Protein AF-A0AAV4NK19-F1 (afdb_monomer_lite)

Organism: Caerostris extrusa (NCBI:txid172846)

Secondary structure (DSSP, 8-state):
------PPP--EE-TTT--EESSHHHHHHHHHHH-TT-SEE-TTT--EESSHHHHHHHHHHHH----EE-TTT--EES-GGG----

Foldseek 3Di:
DDDDPDDDDDWQAAPVVGDTDPDLVVQLVCLVVPVVPAPAADSRRRHGDNDVVVNVLVVCVVVVDQPDAAPVPRDGHSDPVVPPHD

pLDDT: mean 72.38, std 11.73, range [31.77, 84.94]

Sequence (86 aa):
MSASNSFPTKVWKCYVCGRIFANLEQSKGHCYQQHRNLPYVCDLWGRAMKDFSNFKRHQLIHTGERPHFCRHCGKAFARKDKLNDP

InterPro domains:
  IPR013087 Zinc finger C2H2-type [PF00096] (68-84)
  IPR013087 Zinc finger C2H2-type [PS50157] (40-67)
  IPR036236 Zinc finger C2H2 superfamily [SSF57667] (39-83)

Structure (mmCIF, N/CA/C/O backbone):
data_AF-A0AAV4NK19-F1
#
_entry.id   AF-A0AAV4NK19-F1
#
loop_
_atom_site.group_PDB
_atom_site.id
_atom_site.type_symbol
_atom_site.label_atom_id
_atom_site.label_alt_id
_atom_site.label_comp_id
_atom_site.label_asym_id
_atom_site.label_entity_id
_atom_site.label_seq_id
_atom_site.pdbx_PDB_ins_code
_atom_site.Cartn_x
_atom_site.Cartn_y
_atom_site.Cartn_z
_atom_site.occupancy
_atom_site.B_iso_or_equiv
_atom_site.auth_seq_id
_atom_site.auth_comp_id
_atom_site.auth_asym_id
_atom_site.auth_atom_id
_atom_site.pdbx_PDB_model_num
ATOM 1 N N . MET A 1 1 ? -0.286 22.724 29.239 1.00 42.22 1 MET A N 1
ATOM 2 C CA . MET A 1 1 ? -1.224 22.098 28.286 1.00 42.22 1 MET A CA 1
ATOM 3 C C . MET A 1 1 ? -1.033 22.768 26.936 1.00 42.22 1 MET A C 1
ATOM 5 O O . MET A 1 1 ? -1.554 23.857 26.769 1.00 42.22 1 MET A O 1
ATOM 9 N N . SER A 1 2 ? -0.280 22.164 26.013 1.00 31.77 2 SER A N 1
ATOM 10 C CA . SER A 1 2 ? -0.252 22.598 24.607 1.00 31.77 2 SER A CA 1
ATOM 11 C C . SER A 1 2 ? 0.011 21.380 23.732 1.00 31.77 2 SER A C 1
ATOM 13 O O . SER A 1 2 ? 1.096 20.804 23.759 1.00 31.77 2 SER A O 1
ATOM 15 N N . ALA A 1 3 ? -1.031 20.957 23.026 1.00 42.28 3 ALA A N 1
ATOM 16 C CA . ALA A 1 3 ? -0.977 19.931 22.007 1.00 42.28 3 ALA A CA 1
ATOM 17 C C . ALA A 1 3 ? -0.399 20.530 20.720 1.00 42.28 3 ALA A C 1
ATOM 19 O O . ALA A 1 3 ? -0.915 21.528 20.227 1.00 42.28 3 ALA A O 1
ATOM 20 N N . SER A 1 4 ? 0.612 19.873 20.156 1.00 37.75 4 SER A N 1
ATOM 21 C CA . SER A 1 4 ? 0.999 20.041 18.756 1.00 37.75 4 SER A CA 1
ATOM 22 C C . SER A 1 4 ? 1.219 18.647 18.188 1.00 37.75 4 SER A C 1
ATOM 24 O O . SER A 1 4 ? 2.260 18.028 18.394 1.00 37.75 4 SER A O 1
ATOM 26 N N . ASN A 1 5 ? 0.176 18.123 17.544 1.00 43.84 5 ASN A N 1
ATOM 27 C CA . ASN A 1 5 ? 0.205 16.873 16.795 1.00 43.84 5 ASN A CA 1
ATOM 28 C C . ASN A 1 5 ? 1.218 17.002 15.650 1.00 43.84 5 ASN A C 1
ATOM 30 O O . ASN A 1 5 ? 0.914 17.562 14.597 1.00 43.84 5 ASN A O 1
ATOM 34 N N . SER A 1 6 ? 2.428 16.494 15.867 1.00 38.72 6 SER A N 1
ATOM 35 C CA . SER A 1 6 ? 3.466 16.389 14.846 1.00 38.72 6 SER A CA 1
ATOM 36 C C . SER A 1 6 ? 3.062 15.338 13.812 1.00 38.72 6 SER A C 1
ATOM 38 O O . SER A 1 6 ? 3.325 14.147 13.974 1.00 38.72 6 SER A O 1
ATOM 40 N N . PHE A 1 7 ? 2.402 15.774 12.738 1.00 46.19 7 PHE A N 1
ATOM 41 C CA . PHE A 1 7 ? 2.303 14.984 11.513 1.00 46.19 7 PHE A CA 1
ATOM 42 C C . PHE A 1 7 ? 3.725 14.720 10.992 1.00 46.19 7 PHE A C 1
ATOM 44 O O . PHE A 1 7 ? 4.533 15.651 10.947 1.00 46.19 7 PHE A O 1
ATOM 51 N N . PRO A 1 8 ? 4.078 13.482 10.605 1.00 50.94 8 PRO A N 1
ATOM 52 C CA . PRO A 1 8 ? 5.414 13.205 10.108 1.00 50.94 8 PRO A CA 1
ATOM 53 C C . PRO A 1 8 ? 5.612 13.952 8.787 1.00 50.94 8 PRO A C 1
ATOM 55 O O . PRO A 1 8 ? 4.789 13.847 7.874 1.00 50.94 8 PRO A O 1
ATOM 58 N N . THR A 1 9 ? 6.714 14.694 8.674 1.00 56.81 9 THR A N 1
ATOM 59 C CA . THR A 1 9 ? 7.220 15.192 7.393 1.00 56.81 9 THR A CA 1
ATOM 60 C C . THR A 1 9 ? 7.235 14.025 6.408 1.00 56.81 9 THR A C 1
ATOM 62 O O . THR A 1 9 ? 7.816 12.973 6.675 1.00 56.81 9 THR A O 1
ATOM 65 N N . LYS A 1 10 ? 6.507 14.155 5.295 1.00 65.12 10 LYS A N 1
ATOM 66 C CA . LYS A 1 10 ? 6.335 13.069 4.326 1.00 65.12 10 LYS A CA 1
ATOM 67 C C . LYS A 1 10 ? 7.692 12.717 3.711 1.00 65.12 10 LYS A C 1
ATOM 69 O O . LYS A 1 10 ? 8.164 13.395 2.806 1.00 65.12 10 LYS A O 1
ATOM 74 N N . VAL A 1 11 ? 8.320 11.666 4.226 1.00 70.88 11 VAL A N 1
ATOM 75 C CA . VAL A 1 11 ? 9.604 11.142 3.750 1.00 70.88 11 VAL A CA 1
ATOM 76 C C . VAL A 1 11 ? 9.389 10.179 2.591 1.00 70.88 11 VAL A C 1
ATOM 78 O O . VAL A 1 11 ? 8.594 9.242 2.675 1.00 70.88 11 VAL A O 1
ATOM 81 N N . TRP A 1 12 ? 10.135 10.385 1.509 1.00 74.81 12 TRP A N 1
ATOM 82 C CA . TRP A 1 12 ? 10.067 9.549 0.314 1.00 74.81 12 TRP A CA 1
ATOM 83 C C . TRP A 1 12 ? 11.153 8.487 0.387 1.00 74.81 12 TRP A C 1
ATOM 85 O O . TRP A 1 12 ? 12.281 8.693 -0.043 1.00 74.81 12 TRP A O 1
ATOM 95 N N . LYS A 1 13 ? 10.832 7.359 1.015 1.00 70.44 13 LYS A N 1
ATOM 96 C CA . LYS A 1 13 ? 11.768 6.253 1.222 1.00 70.44 13 LYS A CA 1
ATOM 97 C C . LYS A 1 13 ? 11.458 5.102 0.267 1.00 70.44 13 LYS A C 1
ATOM 99 O O . LYS A 1 13 ? 10.333 4.616 0.229 1.00 70.44 13 LYS A O 1
ATOM 104 N N . CYS A 1 14 ? 12.468 4.601 -0.436 1.00 73.25 14 CYS A N 1
ATOM 105 C CA . CYS A 1 14 ? 12.397 3.314 -1.110 1.00 73.25 14 CYS A CA 1
ATOM 106 C C . CYS A 1 14 ? 12.398 2.200 -0.064 1.00 73.25 14 CYS A C 1
ATOM 108 O O . CYS A 1 14 ? 13.349 2.031 0.695 1.00 73.25 14 CYS A O 1
ATOM 110 N N . TYR A 1 15 ? 11.338 1.402 -0.040 1.00 66.38 15 TYR A N 1
ATOM 111 C CA . TYR A 1 15 ? 11.198 0.294 0.907 1.00 66.38 15 TYR A CA 1
ATOM 112 C C . TYR A 1 15 ? 11.840 -1.014 0.430 1.00 66.38 15 TYR A C 1
ATOM 114 O O . TYR A 1 15 ? 11.787 -2.001 1.158 1.00 66.38 15 TYR A O 1
ATOM 122 N N . VAL A 1 16 ? 12.429 -1.030 -0.771 1.00 67.19 16 VAL A N 1
ATOM 123 C CA . VAL A 1 16 ? 13.181 -2.184 -1.286 1.00 67.19 16 VAL A CA 1
ATOM 124 C C . VAL A 1 16 ? 14.629 -2.135 -0.797 1.00 67.19 16 VAL A C 1
ATOM 126 O O . VAL A 1 16 ? 15.104 -3.100 -0.213 1.00 67.19 16 VAL A O 1
ATOM 129 N N . CYS A 1 17 ? 15.310 -0.996 -0.958 1.00 73.62 17 CYS A N 1
ATOM 130 C CA . CYS A 1 17 ? 16.709 -0.821 -0.542 1.00 73.62 17 CYS A CA 1
ATOM 131 C C . CYS A 1 17 ? 16.903 0.160 0.627 1.00 73.62 17 CYS A C 1
ATOM 133 O O . CYS A 1 17 ? 18.025 0.408 1.053 1.00 73.62 17 CYS A O 1
ATOM 135 N N . GLY A 1 18 ? 15.826 0.754 1.145 1.00 73.19 18 GLY A N 1
ATOM 136 C CA . GLY A 1 18 ? 15.871 1.663 2.291 1.00 73.19 18 GLY A CA 1
ATOM 137 C C . GLY A 1 18 ? 16.312 3.097 1.980 1.00 73.19 18 GLY A C 1
ATOM 138 O O . GLY A 1 18 ? 16.334 3.909 2.904 1.00 73.19 18 GLY A O 1
ATOM 139 N N . ARG A 1 19 ? 16.640 3.432 0.723 1.00 82.62 19 ARG A N 1
ATOM 140 C CA . ARG A 1 19 ? 17.110 4.775 0.335 1.00 82.62 19 ARG A CA 1
ATOM 141 C C . ARG A 1 19 ? 16.061 5.846 0.599 1.00 82.62 19 ARG A C 1
ATOM 143 O O . ARG A 1 19 ? 14.882 5.624 0.349 1.00 82.62 19 ARG A O 1
ATOM 150 N N . ILE A 1 20 ? 16.502 7.013 1.048 1.00 81.00 20 ILE A N 1
ATOM 151 C CA . ILE A 1 20 ? 15.644 8.174 1.287 1.00 81.00 20 ILE A CA 1
ATOM 152 C C . ILE A 1 20 ? 15.879 9.185 0.167 1.00 81.00 20 ILE A C 1
ATOM 154 O O . ILE A 1 20 ? 17.015 9.408 -0.246 1.00 81.00 20 ILE A O 1
ATOM 158 N N . PHE A 1 21 ? 14.795 9.774 -0.319 1.00 82.56 21 PHE A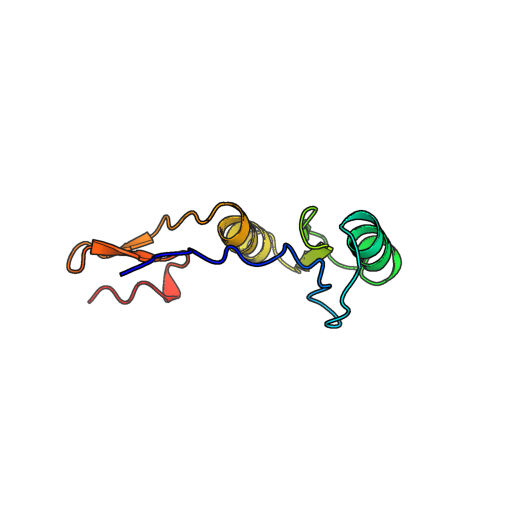 N 1
ATOM 159 C CA . PHE A 1 21 ? 14.766 10.762 -1.384 1.00 82.56 21 PHE A CA 1
ATOM 160 C C . PHE A 1 21 ? 14.137 12.057 -0.884 1.00 82.56 21 PHE A C 1
ATOM 162 O O . PHE A 1 21 ? 13.294 12.055 0.019 1.00 82.56 21 PHE A O 1
ATOM 169 N N . ALA A 1 22 ? 14.529 13.164 -1.512 1.00 82.00 22 ALA A N 1
ATOM 170 C CA . ALA A 1 22 ? 14.003 14.483 -1.185 1.00 82.00 22 ALA A CA 1
ATOM 171 C C . ALA A 1 22 ? 12.532 14.645 -1.612 1.00 82.00 22 ALA A C 1
ATOM 173 O O . ALA A 1 22 ? 11.786 15.395 -0.989 1.00 82.00 22 ALA A O 1
ATOM 174 N N . ASN A 1 23 ? 12.097 13.936 -2.661 1.00 78.31 23 ASN A N 1
ATOM 175 C CA . ASN A 1 23 ? 10.735 14.013 -3.190 1.00 78.31 23 ASN A CA 1
ATOM 176 C C . ASN A 1 23 ? 10.250 12.681 -3.808 1.00 78.31 23 ASN A C 1
ATOM 178 O O . ASN A 1 23 ? 11.019 11.730 -3.987 1.00 78.31 23 ASN A O 1
ATOM 182 N N . LEU A 1 24 ? 8.952 12.626 -4.137 1.00 75.50 24 LEU A N 1
ATOM 183 C CA . LEU A 1 24 ? 8.296 11.457 -4.732 1.00 75.50 24 LEU A CA 1
ATOM 184 C C . LEU A 1 24 ? 8.868 11.087 -6.097 1.00 75.50 24 LEU A C 1
ATOM 186 O O . LEU A 1 24 ? 9.015 9.906 -6.386 1.00 75.50 24 LEU A O 1
ATOM 190 N N . GLU A 1 25 ? 9.158 12.072 -6.941 1.00 81.06 25 GLU A N 1
ATOM 191 C CA . GLU A 1 25 ? 9.593 11.839 -8.318 1.00 81.06 25 GLU A CA 1
ATOM 192 C C . GLU A 1 25 ? 10.934 11.106 -8.356 1.00 81.06 25 GLU A C 1
ATOM 194 O O . GLU A 1 25 ? 11.073 10.096 -9.046 1.00 81.06 25 GLU A O 1
ATOM 199 N N . GLN A 1 26 ? 11.872 11.520 -7.502 1.00 81.56 26 GLN A N 1
ATOM 200 C CA . GLN A 1 26 ? 13.154 10.842 -7.329 1.00 81.56 26 GLN A CA 1
ATOM 201 C C . GLN A 1 26 ? 12.977 9.410 -6.804 1.00 81.56 26 GLN A C 1
ATOM 203 O O . GLN A 1 26 ? 13.612 8.481 -7.306 1.00 81.56 26 GLN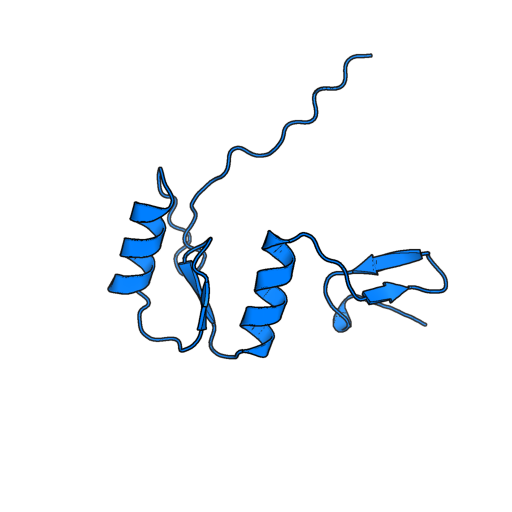 A O 1
ATOM 208 N N . SER A 1 27 ? 12.079 9.205 -5.834 1.00 77.88 27 SER A N 1
ATOM 209 C CA . SER A 1 27 ? 11.787 7.866 -5.307 1.00 77.88 27 SER A CA 1
ATOM 210 C C . SER A 1 27 ? 11.101 6.963 -6.341 1.00 77.88 27 SER A C 1
ATOM 212 O O . SER A 1 27 ? 11.430 5.781 -6.426 1.00 77.88 27 SER A O 1
ATOM 214 N N . LYS A 1 28 ? 10.162 7.495 -7.133 1.00 73.44 28 LYS A N 1
ATOM 215 C CA . LYS A 1 28 ? 9.481 6.787 -8.229 1.00 73.44 28 LYS A CA 1
ATOM 216 C C . LYS A 1 28 ? 10.458 6.394 -9.325 1.00 73.44 28 LYS A C 1
ATOM 218 O O . LYS A 1 28 ? 10.491 5.226 -9.697 1.00 73.44 28 LYS A O 1
ATOM 223 N N . GLY A 1 29 ? 11.253 7.349 -9.811 1.00 78.12 29 GLY A N 1
ATOM 224 C CA . GLY A 1 29 ? 12.250 7.124 -10.855 1.00 78.12 29 GLY A CA 1
ATOM 225 C C . GLY A 1 29 ? 13.262 6.062 -10.438 1.00 78.12 29 GLY A C 1
ATOM 226 O O . GLY A 1 29 ? 13.512 5.123 -11.191 1.00 78.12 29 GLY A O 1
ATOM 227 N N . HIS A 1 30 ? 13.745 6.130 -9.191 1.00 81.50 30 HIS A N 1
ATOM 228 C CA . HIS A 1 30 ? 14.593 5.088 -8.619 1.00 81.50 30 HIS A CA 1
ATOM 229 C C . HIS A 1 30 ? 13.926 3.709 -8.674 1.00 81.50 30 HIS A C 1
ATOM 231 O O . HIS A 1 30 ? 14.532 2.767 -9.175 1.00 81.50 30 HIS A O 1
ATOM 237 N N . CYS A 1 31 ? 12.689 3.571 -8.189 1.00 74.69 31 CYS A N 1
ATOM 238 C CA . CYS A 1 31 ? 12.029 2.268 -8.154 1.00 74.69 31 CYS A CA 1
ATOM 239 C C . CYS A 1 31 ? 11.669 1.734 -9.543 1.00 74.69 31 CYS A C 1
ATOM 241 O O . CYS A 1 31 ? 11.819 0.540 -9.788 1.00 74.69 31 CYS A O 1
ATOM 243 N N . TYR A 1 32 ? 11.256 2.608 -10.460 1.00 73.56 32 TYR A N 1
ATOM 244 C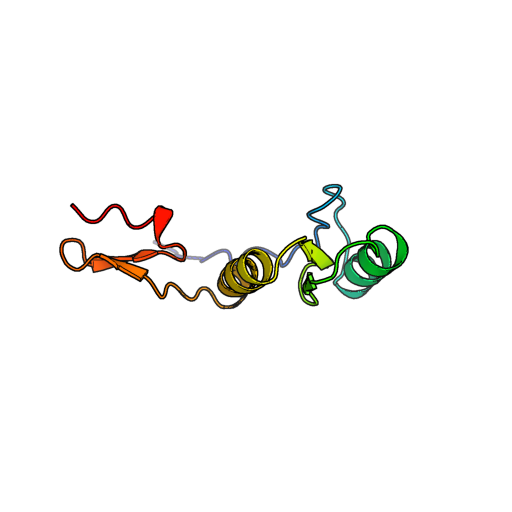 CA . TYR A 1 32 ? 10.956 2.241 -11.840 1.00 73.56 32 TYR A CA 1
ATOM 245 C C . TYR A 1 32 ? 12.196 1.746 -12.592 1.00 73.56 32 TYR A C 1
ATOM 247 O O . TYR A 1 32 ? 12.110 0.788 -13.354 1.00 73.56 32 TYR A O 1
ATOM 255 N N . GLN A 1 33 ? 13.353 2.375 -12.369 1.00 77.31 33 GLN A N 1
ATOM 256 C CA . GLN A 1 33 ? 14.597 2.016 -13.054 1.00 77.31 33 GLN A CA 1
ATOM 257 C C . GLN A 1 33 ? 15.343 0.855 -12.384 1.00 77.31 33 GLN A C 1
ATOM 259 O O . GLN A 1 33 ? 15.942 0.044 -13.079 1.00 77.31 33 GLN A O 1
ATOM 264 N N . GLN A 1 34 ? 15.319 0.769 -11.051 1.00 71.12 34 GLN A N 1
ATOM 265 C CA . GLN A 1 34 ? 16.162 -0.159 -10.282 1.00 71.12 34 GLN A CA 1
ATOM 266 C C . GLN A 1 34 ? 15.405 -1.382 -9.744 1.00 71.12 34 GLN A C 1
ATOM 268 O O . GLN A 1 34 ? 16.030 -2.38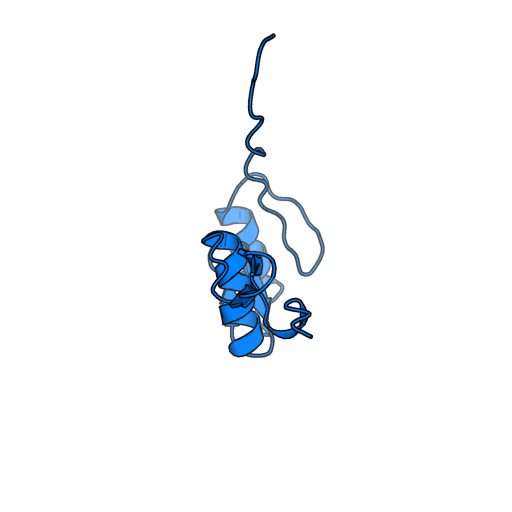5 -9.420 1.00 71.12 34 GLN A O 1
ATOM 273 N N . HIS A 1 35 ? 14.069 -1.330 -9.664 1.00 71.38 35 HIS A N 1
ATOM 274 C CA . HIS A 1 35 ? 13.232 -2.394 -9.081 1.00 71.38 35 HIS A CA 1
ATOM 275 C C . HIS A 1 35 ? 12.104 -2.856 -10.022 1.00 71.38 35 HIS A C 1
ATOM 277 O O . HIS A 1 35 ? 11.101 -3.397 -9.559 1.00 71.38 35 HIS A O 1
ATOM 283 N N . ARG A 1 36 ? 12.262 -2.682 -11.345 1.00 66.56 36 ARG A N 1
ATOM 284 C CA . ARG A 1 36 ? 11.263 -2.941 -12.414 1.00 66.56 36 ARG A CA 1
ATOM 285 C C . ARG A 1 36 ? 10.760 -4.396 -12.539 1.00 66.56 36 ARG A C 1
ATOM 287 O O . ARG A 1 36 ? 10.006 -4.703 -13.453 1.00 66.56 36 ARG A O 1
ATOM 294 N N . ASN A 1 37 ? 11.161 -5.291 -11.640 1.00 66.38 37 ASN A N 1
ATOM 295 C CA . ASN A 1 37 ? 10.955 -6.738 -11.748 1.00 66.38 37 ASN A CA 1
ATOM 296 C C . ASN A 1 37 ? 9.705 -7.276 -11.038 1.00 66.38 37 ASN A C 1
ATOM 298 O O . ASN A 1 37 ? 9.570 -8.490 -10.908 1.00 66.38 37 ASN A O 1
ATOM 302 N N . LEU A 1 38 ? 8.796 -6.424 -10.554 1.00 67.56 38 LEU A N 1
ATOM 303 C CA . LEU A 1 38 ? 7.604 -6.899 -9.846 1.00 67.56 38 LEU A CA 1
ATOM 304 C C . LEU A 1 38 ? 6.307 -6.345 -10.455 1.00 67.56 38 LEU A C 1
ATOM 306 O O . LEU A 1 38 ? 6.246 -5.158 -10.778 1.00 67.56 38 LEU A O 1
ATOM 310 N N . PRO A 1 39 ? 5.259 -7.183 -10.567 1.00 70.75 39 PRO A N 1
ATOM 311 C CA . PRO A 1 39 ? 4.030 -6.854 -11.289 1.00 70.75 39 PRO A CA 1
ATOM 312 C C . PRO A 1 39 ? 3.179 -5.764 -10.622 1.00 70.75 39 PRO A C 1
ATOM 314 O O . PRO A 1 39 ? 2.368 -5.136 -11.296 1.00 70.75 39 PRO A O 1
ATOM 317 N N . TYR A 1 40 ? 3.353 -5.511 -9.319 1.00 75.44 40 TYR A N 1
ATOM 318 C CA . TYR A 1 40 ? 2.549 -4.537 -8.576 1.00 75.44 40 TYR A CA 1
ATOM 319 C C . TYR A 1 40 ? 3.428 -3.494 -7.885 1.00 75.44 40 TYR A C 1
ATOM 321 O O . TYR A 1 40 ? 3.976 -3.740 -6.805 1.00 75.44 40 TYR A O 1
ATOM 329 N N . VAL A 1 41 ? 3.551 -2.316 -8.499 1.00 71.75 41 VAL A N 1
ATOM 330 C CA . VAL A 1 41 ? 4.352 -1.193 -7.991 1.00 71.75 41 VAL A CA 1
ATOM 331 C C . VAL A 1 41 ? 3.439 -0.118 -7.421 1.00 71.75 41 VAL A C 1
ATOM 333 O O . VAL A 1 41 ? 2.487 0.317 -8.053 1.00 71.75 41 VAL A O 1
ATOM 336 N N . CYS A 1 42 ? 3.709 0.303 -6.190 1.00 74.19 42 CYS A N 1
ATOM 337 C CA . CYS A 1 42 ? 2.983 1.385 -5.551 1.00 74.19 42 CYS A CA 1
ATOM 338 C C . CYS A 1 42 ? 3.429 2.741 -6.087 1.00 74.19 42 CYS A C 1
ATOM 340 O O . CYS A 1 42 ? 4.570 3.145 -5.880 1.00 74.19 42 CYS A O 1
ATOM 342 N N . ASP A 1 43 ? 2.489 3.496 -6.644 1.00 66.94 43 ASP A N 1
ATOM 343 C CA . ASP A 1 43 ? 2.744 4.835 -7.176 1.00 66.94 43 ASP A CA 1
ATOM 344 C C . ASP A 1 43 ? 2.965 5.905 -6.100 1.00 66.94 43 ASP A C 1
ATOM 346 O O . ASP A 1 43 ? 3.358 7.019 -6.412 1.00 66.94 43 ASP A O 1
ATOM 350 N N . LEU A 1 44 ? 2.718 5.622 -4.823 1.00 67.00 44 LEU A N 1
ATOM 351 C CA . LEU A 1 44 ? 2.918 6.601 -3.748 1.00 67.00 44 LEU A CA 1
ATOM 352 C C . LEU A 1 44 ? 4.263 6.435 -3.040 1.00 67.00 44 LEU A C 1
ATOM 354 O O . LEU A 1 44 ? 4.857 7.431 -2.650 1.00 67.00 44 LEU A O 1
ATOM 358 N N . TRP A 1 45 ? 4.773 5.210 -2.891 1.00 67.69 45 TRP A N 1
ATOM 359 C CA . TRP A 1 45 ? 6.054 4.951 -2.207 1.00 67.69 45 TRP A CA 1
ATOM 360 C C . TRP A 1 45 ? 7.056 4.155 -3.053 1.00 67.69 45 TRP A C 1
ATOM 362 O O . TRP A 1 45 ? 8.109 3.760 -2.559 1.00 67.69 45 TRP A O 1
ATOM 372 N N . GLY A 1 46 ? 6.737 3.866 -4.316 1.00 65.00 46 GLY A N 1
ATOM 373 C CA . GLY A 1 46 ? 7.591 3.077 -5.207 1.00 65.00 46 GLY A CA 1
ATOM 374 C C . GLY A 1 46 ? 7.803 1.637 -4.733 1.00 65.00 46 GLY A C 1
ATOM 375 O O . GLY A 1 46 ? 8.746 0.979 -5.163 1.00 65.00 46 GLY A O 1
ATOM 376 N N . ARG A 1 47 ? 6.981 1.131 -3.801 1.00 70.94 47 ARG A N 1
ATOM 377 C CA . ARG A 1 47 ? 7.134 -0.228 -3.274 1.00 70.94 47 ARG A CA 1
ATOM 378 C C . ARG A 1 47 ? 6.622 -1.235 -4.288 1.00 70.94 47 ARG A C 1
ATOM 380 O O . ARG A 1 47 ? 5.446 -1.225 -4.630 1.00 70.94 47 ARG A O 1
ATOM 387 N N . ALA A 1 48 ? 7.495 -2.138 -4.686 1.00 72.19 48 ALA A N 1
ATOM 388 C CA . ALA A 1 48 ? 7.196 -3.196 -5.624 1.00 72.19 48 ALA A CA 1
ATOM 389 C C . ALA A 1 48 ? 6.863 -4.491 -4.847 1.00 72.19 48 ALA A C 1
ATOM 391 O O . ALA A 1 48 ? 7.514 -4.811 -3.849 1.00 72.19 48 ALA A O 1
ATOM 392 N N . MET A 1 49 ? 5.795 -5.196 -5.223 1.00 77.56 49 MET A N 1
ATOM 393 C CA . MET A 1 49 ? 5.304 -6.404 -4.546 1.00 77.56 49 MET A CA 1
ATOM 394 C C . MET A 1 49 ? 5.050 -7.527 -5.545 1.00 77.56 49 MET A C 1
ATOM 396 O O . MET A 1 49 ? 4.601 -7.293 -6.663 1.00 77.56 49 MET A O 1
ATOM 400 N N . LYS A 1 50 ? 5.317 -8.758 -5.101 1.00 76.94 50 LYS A N 1
ATOM 401 C CA . LYS A 1 50 ? 5.170 -9.972 -5.913 1.00 76.94 50 LYS A CA 1
ATOM 402 C C . LYS A 1 50 ? 3.716 -10.384 -6.179 1.00 76.94 50 LYS A C 1
ATOM 404 O O . LYS A 1 50 ? 3.445 -10.935 -7.233 1.00 76.94 50 LYS A O 1
ATOM 409 N N . ASP A 1 51 ? 2.790 -10.053 -5.273 1.00 80.56 51 ASP A N 1
ATOM 410 C CA . ASP A 1 51 ? 1.384 -10.476 -5.354 1.00 80.56 51 ASP A CA 1
ATOM 411 C C . ASP A 1 51 ? 0.423 -9.295 -5.168 1.00 80.56 51 ASP A C 1
ATOM 413 O O . ASP A 1 51 ? 0.665 -8.408 -4.337 1.00 80.56 51 ASP A O 1
ATOM 417 N N . PHE A 1 52 ? -0.728 -9.344 -5.845 1.00 80.56 52 PHE A N 1
ATOM 418 C CA . PHE A 1 52 ? -1.767 -8.316 -5.752 1.00 80.56 52 PHE A CA 1
ATOM 419 C C . PHE A 1 52 ? -2.328 -8.168 -4.333 1.00 80.56 52 PHE A C 1
ATOM 421 O O . PHE A 1 52 ? -2.526 -7.054 -3.860 1.00 80.56 52 PHE A O 1
ATOM 428 N N . SER A 1 53 ? -2.526 -9.270 -3.601 1.00 84.06 53 SER A N 1
ATOM 429 C CA . SER A 1 53 ? -3.035 -9.239 -2.219 1.00 84.06 53 SER A CA 1
ATOM 430 C C . SER A 1 53 ? -2.099 -8.480 -1.275 1.00 84.06 53 SER A C 1
ATOM 432 O O . SER A 1 53 ? -2.544 -7.740 -0.395 1.00 84.06 53 SER A O 1
ATOM 434 N N . ASN A 1 54 ? -0.785 -8.615 -1.484 1.00 79.62 54 ASN A N 1
ATOM 435 C CA . ASN A 1 54 ? 0.214 -7.833 -0.763 1.00 79.62 54 ASN A CA 1
ATOM 436 C C . ASN A 1 54 ? 0.144 -6.354 -1.152 1.00 79.62 54 ASN A C 1
ATOM 438 O O . ASN A 1 54 ? 0.232 -5.502 -0.265 1.00 79.62 54 ASN A O 1
ATOM 442 N N . PHE A 1 55 ? -0.072 -6.067 -2.438 1.00 82.38 55 PHE A N 1
ATOM 443 C CA . PHE A 1 55 ? -0.245 -4.713 -2.955 1.00 82.38 55 PHE A CA 1
ATOM 444 C C . PHE A 1 55 ? -1.484 -4.007 -2.404 1.00 82.38 55 PHE A C 1
ATOM 446 O O . PHE A 1 55 ? -1.357 -2.939 -1.809 1.00 82.38 55 PHE A O 1
ATOM 453 N N . LYS A 1 56 ? -2.654 -4.641 -2.470 1.00 81.56 56 LYS A N 1
ATOM 454 C CA . LYS A 1 56 ? -3.904 -4.150 -1.872 1.00 81.56 56 LYS A CA 1
ATOM 455 C C . LYS A 1 56 ? -3.758 -3.884 -0.377 1.00 81.56 56 LYS A C 1
ATOM 457 O O . LYS A 1 56 ? -4.144 -2.827 0.107 1.00 81.56 56 LYS A O 1
ATOM 462 N N . ARG A 1 57 ? -3.142 -4.809 0.365 1.00 81.19 57 ARG A N 1
ATOM 463 C CA . ARG A 1 57 ? -2.872 -4.617 1.798 1.00 81.19 57 ARG A CA 1
ATOM 464 C C . ARG A 1 57 ? -1.947 -3.433 2.057 1.00 81.19 57 ARG A C 1
ATOM 466 O O . ARG A 1 57 ? -2.140 -2.696 3.016 1.00 81.19 57 ARG A O 1
ATOM 473 N N . HIS A 1 58 ? -0.921 -3.275 1.234 1.00 82.56 58 HIS A N 1
ATOM 474 C CA . HIS A 1 58 ? -0.029 -2.131 1.318 1.00 82.56 58 HIS A CA 1
ATOM 475 C C . HIS A 1 58 ? -0.769 -0.817 1.044 1.00 82.56 58 HIS A C 1
ATOM 477 O O . HIS A 1 58 ? -0.470 0.175 1.703 1.00 82.56 58 HIS A O 1
ATOM 483 N N . GLN A 1 59 ? -1.761 -0.818 0.147 1.00 78.56 59 GLN A N 1
ATOM 484 C CA . GLN A 1 59 ? -2.546 0.379 -0.141 1.00 78.56 59 GLN A CA 1
ATOM 485 C C . GLN A 1 59 ? -3.321 0.911 1.071 1.00 78.56 59 GLN A C 1
ATOM 487 O O . GLN A 1 59 ? -3.415 2.125 1.234 1.00 78.56 59 GLN A O 1
ATOM 492 N N . LEU A 1 60 ? -3.766 0.024 1.967 1.00 79.12 60 LEU A N 1
ATOM 493 C CA . LEU A 1 60 ? -4.451 0.396 3.213 1.00 79.12 60 LEU A CA 1
ATOM 494 C C . LEU A 1 60 ? -3.590 1.267 4.142 1.00 79.12 60 LEU A C 1
ATOM 496 O O . LEU A 1 60 ? -4.114 2.002 4.970 1.00 79.12 60 LEU A O 1
ATOM 500 N N . ILE A 1 61 ? -2.259 1.207 4.016 1.00 76.25 61 ILE A N 1
ATOM 501 C CA . ILE A 1 61 ? -1.353 2.053 4.804 1.00 76.25 61 ILE A CA 1
ATOM 502 C C . ILE A 1 61 ? -1.415 3.507 4.308 1.00 76.25 61 ILE A C 1
ATOM 504 O O . ILE A 1 61 ? -1.247 4.420 5.110 1.00 76.25 61 ILE A O 1
ATOM 508 N N . HIS A 1 62 ? -1.683 3.740 3.016 1.00 74.50 62 HIS A N 1
ATOM 509 C CA . HIS A 1 62 ? -1.861 5.099 2.482 1.00 74.50 62 HIS A CA 1
ATOM 510 C C . HIS A 1 62 ? -3.184 5.706 2.916 1.00 74.50 62 HIS A C 1
ATOM 512 O O . HIS A 1 62 ? -3.232 6.879 3.267 1.00 74.50 62 HIS A O 1
ATOM 518 N N . THR A 1 63 ? -4.253 4.910 2.858 1.00 75.38 63 THR A N 1
ATOM 519 C CA . THR A 1 63 ? -5.612 5.367 3.170 1.00 75.38 63 THR A CA 1
ATOM 520 C C . THR A 1 63 ? -5.881 5.381 4.674 1.00 75.38 63 THR A C 1
ATOM 522 O O . THR A 1 63 ? -6.820 6.028 5.125 1.00 75.38 63 THR A O 1
ATOM 525 N N . GLY A 1 64 ? -5.064 4.677 5.465 1.00 75.12 64 GLY A N 1
ATOM 526 C CA . GLY A 1 64 ? -5.310 4.460 6.889 1.00 75.12 64 GLY A CA 1
ATOM 527 C C . GLY A 1 64 ? -6.522 3.563 7.154 1.00 75.12 64 GLY A C 1
ATOM 528 O O . GLY A 1 64 ? -6.925 3.413 8.309 1.00 75.12 64 GLY A O 1
ATOM 529 N N . GLU A 1 65 ? -7.103 2.957 6.115 1.00 77.38 65 GLU A N 1
ATOM 530 C CA . GLU A 1 65 ? -8.300 2.140 6.244 1.00 77.38 65 GLU A CA 1
ATOM 531 C C . GLU A 1 65 ? -8.001 0.862 7.025 1.00 77.38 65 GLU A C 1
ATOM 533 O O . GLU A 1 65 ? -7.029 0.135 6.792 1.00 77.38 65 GLU A O 1
ATOM 538 N N . ARG A 1 66 ? -8.883 0.574 7.977 1.00 81.12 66 ARG A N 1
ATOM 539 C CA . ARG A 1 66 ? -8.797 -0.593 8.850 1.00 81.12 66 ARG A CA 1
ATOM 540 C C . ARG A 1 66 ? -10.090 -1.396 8.736 1.00 81.12 66 ARG A C 1
ATOM 542 O O . ARG A 1 66 ? -10.946 -1.288 9.608 1.00 81.12 66 ARG A O 1
ATOM 549 N N . PRO A 1 67 ? -10.248 -2.182 7.656 1.00 79.69 67 PRO A N 1
ATOM 550 C CA . PRO A 1 67 ? -11.509 -2.855 7.347 1.00 79.69 67 PRO A CA 1
ATOM 551 C C . PRO A 1 67 ? -11.847 -4.003 8.309 1.00 79.69 67 PRO A C 1
ATOM 553 O O . PRO A 1 67 ? -12.972 -4.491 8.304 1.00 79.69 67 PRO A O 1
ATOM 556 N N . HIS A 1 68 ? -10.896 -4.462 9.127 1.00 83.00 68 HIS A N 1
ATOM 557 C CA . HIS A 1 68 ? -11.107 -5.578 10.046 1.00 83.00 68 HIS A CA 1
ATOM 558 C C . HIS A 1 68 ? -11.314 -5.064 11.465 1.00 83.00 68 HIS A C 1
ATOM 560 O O . HIS A 1 68 ? -10.365 -4.589 12.079 1.00 83.00 68 HIS A O 1
ATOM 566 N N . PHE A 1 69 ? -12.522 -5.177 12.007 1.00 82.06 69 PHE A N 1
ATOM 567 C CA . PHE A 1 69 ? -12.825 -4.745 13.369 1.00 82.06 69 PHE A CA 1
ATOM 568 C C . PHE A 1 69 ? -13.147 -5.932 14.276 1.00 82.06 69 PHE A C 1
ATOM 570 O O . PHE A 1 69 ? -13.826 -6.877 13.889 1.00 82.06 69 PHE A O 1
ATOM 577 N N . CYS A 1 70 ? -12.633 -5.861 15.496 1.00 83.75 70 CYS A N 1
ATOM 578 C CA . CYS A 1 70 ? -12.921 -6.783 16.585 1.00 83.75 70 CYS A CA 1
ATOM 579 C C . CYS A 1 70 ? -14.269 -6.415 17.195 1.00 83.75 70 CYS A C 1
ATOM 581 O O . CYS A 1 70 ? -14.413 -5.309 17.719 1.00 83.75 70 CYS A O 1
ATOM 583 N N . ARG A 1 71 ? -15.252 -7.320 17.156 1.00 81.69 71 ARG A N 1
ATOM 584 C CA . ARG A 1 71 ? -16.591 -7.038 17.701 1.00 81.69 71 ARG A CA 1
ATOM 585 C C . ARG A 1 71 ? -16.582 -6.935 19.227 1.00 81.69 71 ARG A C 1
ATOM 587 O O . ARG A 1 71 ? -17.348 -6.160 19.787 1.00 81.69 71 ARG A O 1
ATOM 594 N N . HIS A 1 72 ? -15.683 -7.664 19.883 1.00 80.88 72 HIS A N 1
ATOM 595 C CA . HIS A 1 72 ? -15.562 -7.685 21.342 1.00 80.88 72 HIS A CA 1
ATOM 596 C C . HIS A 1 72 ? -14.847 -6.457 21.909 1.00 80.88 72 HIS A C 1
ATOM 598 O O . HIS A 1 72 ? -15.223 -5.932 22.949 1.00 80.88 72 HIS A O 1
ATOM 604 N N . CYS A 1 73 ? -13.803 -5.998 21.222 1.00 84.94 73 CYS A N 1
ATOM 605 C CA . CYS A 1 73 ? -12.902 -4.962 21.713 1.00 84.94 73 CYS A CA 1
ATOM 606 C C . CYS A 1 73 ? -12.994 -3.639 20.942 1.00 84.94 73 CYS A C 1
ATOM 608 O O . CYS A 1 73 ? -12.309 -2.682 21.296 1.00 84.94 73 CYS A O 1
ATOM 610 N N . GLY A 1 74 ? -13.779 -3.582 19.862 1.00 78.81 74 GLY A N 1
ATOM 611 C CA . GLY A 1 74 ? -13.977 -2.395 19.024 1.00 78.81 74 GLY A CA 1
ATOM 612 C C . GLY A 1 74 ? -12.741 -1.945 18.236 1.00 78.81 74 GLY A C 1
ATOM 613 O O . GLY A 1 74 ? -12.789 -0.952 17.514 1.00 78.81 74 GLY A O 1
ATOM 614 N N . LYS A 1 75 ? -11.607 -2.648 18.357 1.00 81.56 75 LYS A N 1
ATOM 615 C CA . LYS A 1 75 ? -10.353 -2.271 17.696 1.00 81.56 75 LYS A CA 1
ATOM 616 C C . LYS A 1 75 ? -10.409 -2.602 16.209 1.00 81.56 75 LYS A C 1
ATOM 618 O O . LYS A 1 75 ? -10.708 -3.734 15.835 1.00 81.56 75 LYS A O 1
ATOM 623 N N . ALA A 1 76 ? -10.052 -1.625 15.381 1.00 81.69 76 ALA A N 1
ATOM 624 C CA . ALA A 1 76 ? -9.908 -1.788 13.941 1.00 81.69 76 ALA A CA 1
ATOM 625 C C . ALA A 1 76 ? -8.448 -2.091 13.562 1.00 81.69 76 ALA A C 1
ATOM 627 O O . ALA A 1 76 ? -7.511 -1.472 14.076 1.00 81.69 76 ALA A O 1
ATOM 628 N N . PHE A 1 77 ? -8.252 -3.007 12.622 1.00 81.50 77 PHE A N 1
ATOM 629 C CA . PHE A 1 77 ? -6.977 -3.503 12.127 1.00 81.50 77 PHE A CA 1
ATOM 630 C C . PHE A 1 77 ? -6.948 -3.462 10.595 1.00 81.50 77 PHE A C 1
ATOM 632 O O . PHE A 1 77 ? -7.939 -3.713 9.912 1.00 81.50 77 PHE A O 1
ATOM 639 N N . ALA A 1 78 ? -5.768 -3.190 10.037 1.00 79.06 78 ALA A N 1
ATOM 640 C CA . ALA A 1 78 ? -5.548 -3.200 8.588 1.00 79.06 78 ALA A CA 1
ATOM 641 C C . ALA A 1 78 ? -5.405 -4.623 8.012 1.00 79.06 78 ALA A C 1
ATOM 643 O O . ALA A 1 78 ? -5.281 -4.803 6.804 1.00 79.06 78 ALA A O 1
ATOM 644 N N . ARG A 1 79 ? -5.352 -5.651 8.869 1.00 80.25 79 ARG A N 1
ATOM 645 C CA . ARG A 1 79 ? -5.075 -7.038 8.481 1.00 80.25 79 ARG A CA 1
ATOM 646 C C . ARG A 1 79 ? -5.918 -8.018 9.281 1.00 80.25 79 ARG A C 1
ATOM 648 O O . ARG A 1 79 ? -5.949 -7.914 10.504 1.00 80.25 79 ARG A O 1
ATOM 655 N N . LYS A 1 80 ? -6.484 -9.020 8.603 1.00 76.94 80 LYS A N 1
ATOM 656 C CA . LYS A 1 80 ? -7.226 -10.119 9.237 1.00 76.94 80 LYS A CA 1
ATOM 657 C C . LYS A 1 80 ? -6.355 -10.961 10.172 1.00 76.94 80 LYS A C 1
ATOM 659 O O . LYS A 1 80 ? -6.794 -11.299 11.250 1.00 76.94 80 LYS A O 1
ATOM 664 N N . ASP A 1 81 ? -5.099 -11.231 9.824 1.00 79.00 81 ASP A N 1
ATOM 665 C CA . ASP A 1 81 ? -4.194 -12.001 10.699 1.00 79.00 81 ASP A CA 1
ATOM 666 C C . ASP A 1 81 ? -3.737 -11.231 11.952 1.00 79.00 81 ASP A C 1
ATOM 668 O O . ASP A 1 81 ? -3.145 -11.803 12.860 1.00 79.00 81 ASP A O 1
ATOM 672 N N . LYS A 1 82 ? -3.977 -9.915 11.994 1.00 77.06 82 LYS A N 1
ATOM 673 C CA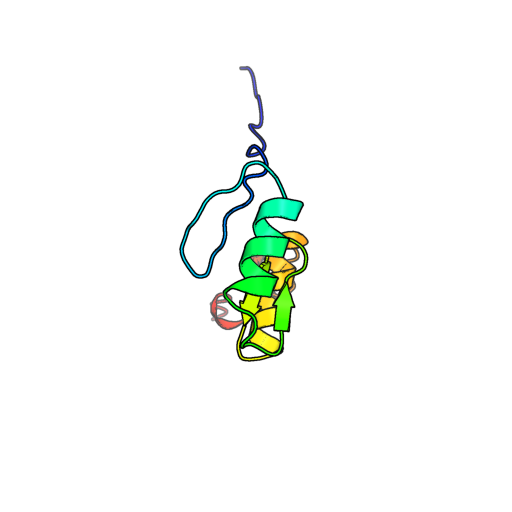 . LYS A 1 82 ? -3.764 -9.084 13.187 1.00 77.06 82 LYS A CA 1
ATOM 674 C C . LYS A 1 82 ? -5.037 -8.898 14.004 1.00 77.06 82 LYS A C 1
ATOM 676 O O . LYS A 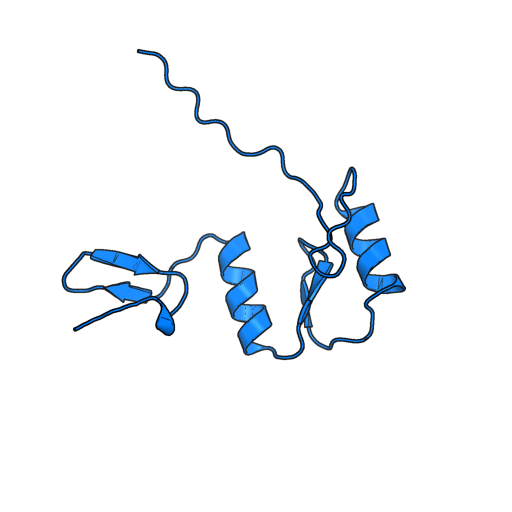1 82 ? -4.956 -8.383 15.116 1.00 77.06 82 LYS A O 1
ATOM 681 N N . LEU A 1 83 ? -6.177 -9.313 13.462 1.00 78.00 83 LEU A N 1
ATOM 682 C CA . LEU A 1 83 ? -7.422 -9.422 14.190 1.00 78.00 83 LEU A CA 1
ATOM 683 C C . LEU A 1 83 ? -7.364 -10.735 14.978 1.00 78.00 83 LEU A C 1
ATOM 685 O O . LEU A 1 83 ? -7.675 -11.795 14.447 1.00 78.00 83 LEU A O 1
ATOM 689 N N . ASN A 1 84 ? -6.893 -10.661 16.222 1.00 65.12 84 ASN A N 1
ATOM 690 C CA . ASN A 1 84 ? -7.024 -11.770 17.159 1.00 65.12 84 ASN A CA 1
ATOM 691 C C . ASN A 1 84 ? -8.433 -11.679 17.759 1.00 65.12 84 ASN A C 1
ATOM 693 O O . ASN A 1 84 ? -8.643 -10.979 18.750 1.00 65.12 84 ASN A O 1
ATOM 697 N N . ASP A 1 85 ? -9.394 -12.264 17.053 1.00 57.91 85 ASP A N 1
ATOM 698 C CA . ASP A 1 85 ? -10.774 -12.447 17.503 1.00 57.91 85 ASP A CA 1
ATOM 699 C C . ASP A 1 85 ? -10.831 -13.834 18.168 1.00 57.91 85 ASP A C 1
ATOM 701 O O . ASP A 1 85 ? -10.529 -14.813 17.478 1.00 57.91 85 ASP A O 1
ATOM 705 N N . PRO A 1 86 ? -11.048 -13.930 19.492 1.00 56.25 86 PRO A N 1
ATOM 706 C CA . PRO A 1 86 ? -11.305 -15.212 20.141 1.00 56.25 86 PRO A CA 1
ATOM 707 C C . PRO A 1 86 ? -12.651 -15.806 19.712 1.00 56.25 86 PRO A C 1
ATOM 709 O O . PRO A 1 86 ? -13.585 -15.019 19.443 1.00 56.25 86 PRO A O 1
#

Radius of gyration: 16.28 Å; chains: 1; bounding box: 34×38×41 Å